Protein AF-A0A254Q6T8-F1 (afdb_monomer_lite)

Foldseek 3Di:
DDDDCPPFKDKAAPPHPLDQCVLVPDPDRDRIDIAGHDSVLSPWAEDEDDDDLPDDPVRLVVVVVVLVVCVVVGYHYDYPPSPPNDPPSDPPDPPPDDDDD

Organism: NCBI:txid1743164

pLDDT: mean 73.03, std 23.46, range [25.64, 93.0]

Sequence (101 aa):
MSSPKISNIALIQRNDPCYPARPLDLYDPPNSLYIYGDIQPLSLSMLAIVGSRAASPKGIKNTHCFSRALSEAGYLVISGLARYISPSLGAVTNHFNKTSN

InterPro domains:
  IPR003488 DNA recombination-mediator protein A [PTHR43022] (5-83)
  IPR057666 Smf/DprA, SLOG domain [PF02481] (11-83)

Radius of gyration: 16.31 Å; chains: 1; bounding box: 29×46×52 Å

Structure (mmCIF, N/CA/C/O backbone):
data_AF-A0A254Q6T8-F1
#
_entry.id   AF-A0A254Q6T8-F1
#
loop_
_atom_site.group_PDB
_atom_site.id
_atom_site.type_symbol
_atom_site.label_atom_id
_atom_site.label_alt_id
_atom_site.label_comp_id
_atom_site.label_asym_id
_atom_site.label_entity_id
_atom_site.label_seq_id
_atom_site.pdbx_PDB_ins_code
_atom_site.Cartn_x
_atom_site.Cartn_y
_atom_site.Cartn_z
_a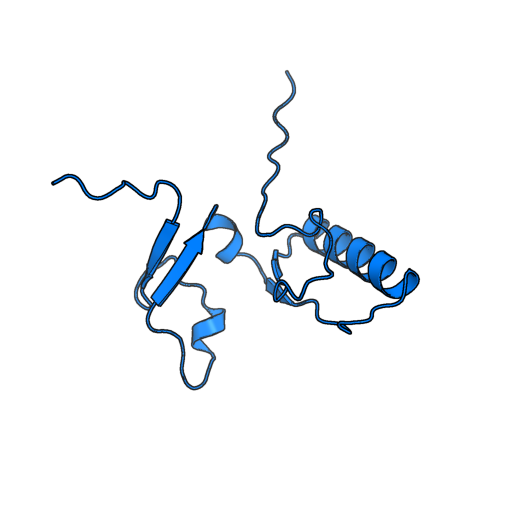tom_site.occupancy
_atom_site.B_iso_or_equiv
_atom_site.auth_seq_id
_atom_site.auth_comp_id
_atom_site.auth_asym_id
_atom_site.auth_atom_id
_atom_site.pdbx_PDB_model_num
ATOM 1 N N . MET A 1 1 ? 14.683 -7.650 36.401 1.00 33.34 1 MET A N 1
ATOM 2 C CA . MET A 1 1 ? 15.190 -7.800 35.019 1.00 33.34 1 MET A CA 1
ATOM 3 C C . MET A 1 1 ? 14.369 -6.897 34.114 1.00 33.34 1 MET A C 1
ATOM 5 O O . MET A 1 1 ? 13.180 -7.133 33.970 1.00 33.34 1 MET A O 1
ATOM 9 N N . SER A 1 2 ? 14.960 -5.807 33.620 1.00 31.22 2 SER A N 1
ATOM 10 C CA . SER A 1 2 ? 14.267 -4.810 32.795 1.00 31.22 2 SER A CA 1
ATOM 11 C C . SER A 1 2 ? 14.358 -5.214 31.327 1.00 31.22 2 SER A C 1
ATOM 13 O O . SER A 1 2 ? 15.445 -5.190 30.756 1.00 31.22 2 SER A O 1
ATOM 15 N N . SER A 1 3 ? 13.231 -5.588 30.725 1.00 30.36 3 SER A N 1
ATOM 16 C CA . SER A 1 3 ? 13.118 -5.802 29.280 1.00 30.36 3 SER A CA 1
ATOM 17 C C . SER A 1 3 ? 13.467 -4.506 28.528 1.00 30.36 3 SER A C 1
ATOM 19 O O . SER A 1 3 ? 13.103 -3.422 28.995 1.00 30.36 3 SER A O 1
ATOM 21 N N . PRO A 1 4 ? 14.175 -4.569 27.387 1.00 34.44 4 PRO A N 1
ATOM 22 C CA . PRO A 1 4 ? 14.528 -3.377 26.628 1.00 34.44 4 PRO A CA 1
ATOM 23 C C . PRO A 1 4 ? 13.256 -2.717 26.079 1.00 34.44 4 PRO A C 1
ATOM 25 O O . PRO A 1 4 ? 12.411 -3.361 25.460 1.00 34.44 4 PRO A O 1
ATOM 28 N N . LYS A 1 5 ? 13.112 -1.414 26.330 1.00 37.91 5 LYS A N 1
ATOM 29 C CA . LYS A 1 5 ? 12.013 -0.576 25.842 1.00 37.91 5 LYS A CA 1
ATOM 30 C C . LYS A 1 5 ? 12.258 -0.304 24.350 1.00 37.91 5 LYS A C 1
ATOM 32 O O . LYS A 1 5 ? 13.059 0.559 24.009 1.00 37.91 5 LYS A O 1
ATOM 37 N N . ILE A 1 6 ? 11.630 -1.079 23.462 1.00 43.44 6 ILE A N 1
ATOM 38 C CA . ILE A 1 6 ? 11.706 -0.884 22.004 1.00 43.44 6 ILE A CA 1
ATOM 39 C C . ILE A 1 6 ? 10.858 0.349 21.659 1.00 43.44 6 ILE A C 1
ATOM 41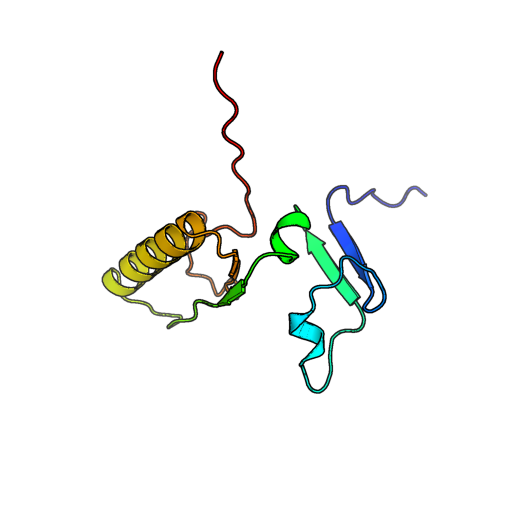 O O . IL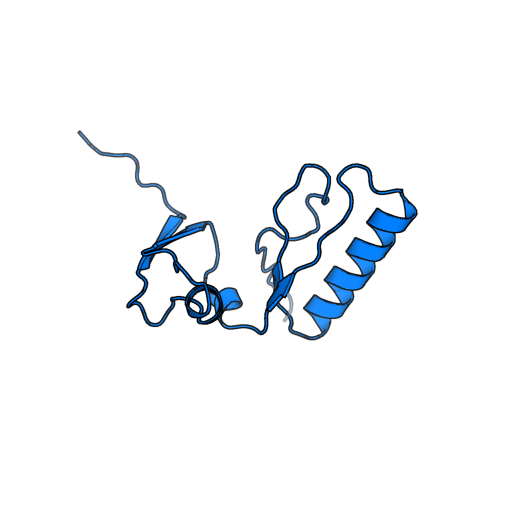E A 1 6 ? 9.636 0.275 21.600 1.00 43.44 6 ILE A O 1
ATOM 45 N N . SER A 1 7 ? 11.489 1.512 21.516 1.00 53.25 7 SER A N 1
ATOM 46 C CA . SER A 1 7 ? 10.821 2.816 21.621 1.00 53.25 7 SER A CA 1
ATOM 47 C C . SER A 1 7 ? 10.066 3.321 20.379 1.00 53.25 7 SER A C 1
ATOM 49 O O . SER A 1 7 ? 9.545 4.422 20.456 1.00 53.25 7 SER A O 1
ATOM 51 N N . ASN A 1 8 ? 9.950 2.557 19.280 1.00 73.19 8 ASN A N 1
ATOM 52 C CA . ASN A 1 8 ? 9.325 3.022 18.020 1.00 73.19 8 ASN A CA 1
ATOM 53 C C . ASN A 1 8 ? 8.459 1.971 17.277 1.00 73.19 8 ASN A C 1
ATOM 55 O O . ASN A 1 8 ? 8.192 2.139 16.087 1.00 73.19 8 ASN A O 1
ATOM 59 N N . ILE A 1 9 ? 8.040 0.877 17.930 1.00 81.62 9 ILE A N 1
ATOM 60 C CA . ILE A 1 9 ? 7.143 -0.125 17.319 1.00 81.62 9 ILE A CA 1
ATOM 61 C C . ILE A 1 9 ? 5.752 -0.023 17.950 1.00 81.62 9 ILE A C 1
ATOM 63 O O . ILE A 1 9 ? 5.605 -0.219 19.155 1.00 81.62 9 ILE A O 1
ATOM 67 N N . ALA A 1 10 ? 4.738 0.244 17.131 1.00 84.56 10 ALA A N 1
ATOM 68 C CA . ALA A 1 10 ? 3.331 0.193 17.500 1.00 84.56 10 ALA A CA 1
ATOM 69 C C . ALA A 1 10 ? 2.722 -1.160 17.104 1.00 84.56 10 ALA A C 1
ATOM 71 O O . ALA A 1 10 ? 3.034 -1.712 16.048 1.00 84.56 10 ALA A O 1
ATOM 72 N N . LEU A 1 11 ? 1.839 -1.685 17.950 1.00 89.75 11 LEU A N 1
ATOM 73 C CA . LEU A 1 11 ? 1.025 -2.862 17.663 1.00 89.75 11 LEU A CA 1
ATOM 74 C C . LEU A 1 11 ? -0.421 -2.407 17.484 1.00 89.75 11 LEU A C 1
ATOM 76 O O . LEU A 1 11 ? -1.006 -1.886 18.428 1.00 89.75 11 LEU A O 1
ATOM 80 N N . ILE A 1 12 ? -0.987 -2.633 16.302 1.00 89.25 12 ILE A N 1
ATOM 81 C CA . ILE A 1 12 ? -2.384 -2.316 15.998 1.00 89.25 12 ILE A CA 1
ATOM 82 C C . ILE A 1 12 ? -3.150 -3.625 15.831 1.00 89.25 12 ILE A C 1
ATOM 84 O O . ILE A 1 12 ? -2.767 -4.481 15.035 1.00 89.25 12 ILE A O 1
ATOM 88 N N . GLN A 1 13 ? -4.217 -3.798 16.603 1.00 92.12 13 GLN A N 1
ATOM 89 C CA . GLN A 1 13 ? -5.095 -4.969 16.528 1.00 92.12 13 GLN A CA 1
ATOM 90 C C . GLN A 1 13 ? -6.189 -4.749 15.479 1.00 92.12 13 GLN A C 1
ATOM 92 O O . GLN A 1 13 ? -6.547 -3.613 15.198 1.00 92.12 13 GLN A O 1
ATOM 97 N N . ARG A 1 14 ? -6.762 -5.820 14.917 1.00 89.12 14 ARG A N 1
ATOM 98 C CA . ARG A 1 14 ? -7.818 -5.727 13.885 1.00 89.12 14 ARG A CA 1
ATOM 99 C C . ARG A 1 14 ? -9.046 -4.914 14.315 1.00 89.12 14 ARG A C 1
ATOM 101 O O . ARG A 1 14 ? -9.726 -4.339 13.478 1.00 89.12 14 ARG A O 1
ATOM 108 N N . ASN A 1 15 ? -9.342 -4.886 15.610 1.00 89.81 15 ASN A N 1
ATOM 109 C CA . ASN A 1 15 ? -10.460 -4.142 16.193 1.00 89.81 15 ASN A CA 1
ATOM 110 C C . ASN A 1 15 ? -10.104 -2.700 16.601 1.00 89.81 15 ASN A C 1
ATOM 112 O O . ASN A 1 15 ? -10.956 -2.000 17.145 1.00 89.81 15 ASN A O 1
ATOM 116 N N . ASP A 1 16 ? -8.863 -2.268 16.381 1.00 89.19 16 ASP A N 1
ATOM 117 C CA . ASP A 1 16 ? -8.408 -0.921 16.702 1.00 89.19 16 ASP A CA 1
ATOM 118 C C . ASP A 1 16 ? -8.893 0.074 15.628 1.00 89.19 16 ASP A C 1
ATOM 120 O O . ASP A 1 16 ? -8.777 -0.223 14.436 1.00 89.19 16 ASP A O 1
ATOM 124 N N . PRO A 1 17 ? -9.391 1.269 15.999 1.00 86.44 17 PRO A N 1
ATOM 125 C CA . PRO A 1 17 ? -9.752 2.316 15.039 1.00 86.44 17 PRO A CA 1
ATOM 126 C C . PRO A 1 17 ? -8.620 2.727 14.084 1.00 86.44 17 PRO A C 1
ATOM 128 O O . PRO A 1 17 ? -8.888 3.223 12.993 1.00 86.44 17 PRO A O 1
ATOM 131 N N . CYS A 1 18 ? -7.361 2.535 14.482 1.00 85.31 18 CYS A N 1
ATOM 132 C CA . CYS A 1 18 ? -6.189 2.820 13.658 1.00 85.31 18 CYS A CA 1
ATOM 133 C C . CYS A 1 18 ? -5.837 1.676 12.690 1.00 85.31 18 CYS A C 1
ATOM 135 O O . CYS A 1 18 ? -4.864 1.792 11.940 1.00 85.31 18 CYS A O 1
ATOM 137 N N . TYR A 1 19 ? -6.572 0.558 12.706 1.00 87.44 19 TYR A N 1
ATOM 138 C CA . TYR A 1 19 ? -6.342 -0.545 11.781 1.00 87.44 19 TYR A CA 1
ATOM 139 C C . TYR A 1 19 ? -6.777 -0.142 10.364 1.00 87.44 19 TYR A C 1
ATOM 141 O O . TYR A 1 19 ? -7.927 0.252 10.159 1.00 87.44 19 TYR A O 1
ATOM 149 N N . PRO A 1 20 ? -5.888 -0.227 9.358 1.00 85.31 20 PRO A N 1
ATOM 150 C CA . PRO A 1 20 ? -6.224 0.178 8.001 1.00 85.31 20 PRO A CA 1
ATOM 151 C C . PRO A 1 20 ? -7.349 -0.698 7.444 1.00 85.31 20 PRO A C 1
ATOM 153 O O . PRO A 1 20 ? -7.347 -1.913 7.615 1.00 85.31 20 PRO A O 1
ATOM 156 N N . ALA A 1 21 ? -8.289 -0.096 6.717 1.00 86.88 21 ALA A N 1
ATOM 157 C CA . ALA A 1 21 ? -9.422 -0.836 6.162 1.00 86.88 21 ALA A CA 1
ATOM 158 C C . ALA A 1 21 ? -8.991 -1.880 5.115 1.00 86.88 21 ALA A C 1
ATOM 160 O O . ALA A 1 21 ? -9.563 -2.957 5.034 1.00 86.88 21 ALA A O 1
ATOM 161 N N . ARG A 1 22 ? -7.939 -1.596 4.337 1.00 85.19 22 ARG A N 1
ATOM 162 C CA . ARG A 1 22 ? -7.572 -2.398 3.160 1.00 85.19 22 ARG A CA 1
ATOM 163 C C . ARG A 1 22 ? -7.228 -3.868 3.460 1.00 85.19 22 ARG A C 1
ATOM 165 O O . ARG A 1 22 ? -7.671 -4.728 2.706 1.00 85.19 22 ARG A O 1
ATOM 172 N N . PRO A 1 23 ? -6.460 -4.213 4.513 1.00 86.81 23 PRO A N 1
ATOM 173 C CA . PRO A 1 23 ? -6.269 -5.612 4.880 1.00 86.81 23 PRO A CA 1
ATOM 174 C C . PRO A 1 23 ? -7.553 -6.357 5.252 1.00 86.81 23 PRO A C 1
ATOM 176 O O . PRO A 1 23 ? -7.544 -7.577 5.142 1.00 86.81 23 PRO A O 1
ATOM 179 N N . LEU A 1 24 ? -8.632 -5.673 5.658 1.00 88.31 24 LEU A N 1
ATOM 180 C CA . LEU A 1 24 ? -9.915 -6.315 5.982 1.00 88.31 24 LEU A CA 1
ATOM 181 C C . LEU A 1 24 ? -10.601 -6.923 4.749 1.00 88.31 24 LEU A C 1
ATOM 183 O O . LEU A 1 24 ? -11.401 -7.837 4.912 1.00 88.31 24 LEU A O 1
ATOM 187 N N . ASP A 1 25 ? -10.254 -6.467 3.540 1.00 89.94 25 ASP A N 1
ATOM 188 C CA . ASP A 1 25 ? -10.774 -7.006 2.275 1.00 89.94 25 ASP A CA 1
ATOM 189 C C . ASP A 1 2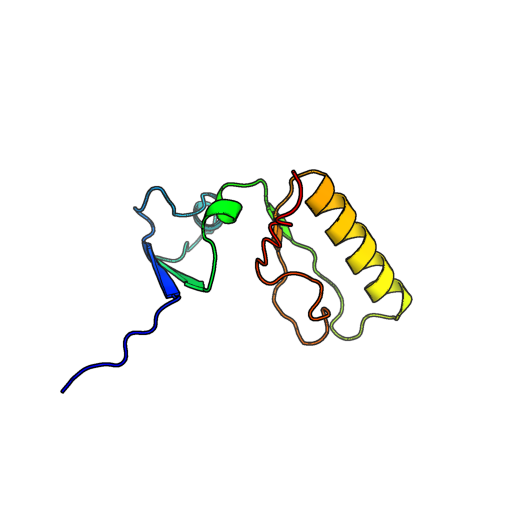5 ? -10.108 -8.338 1.869 1.00 89.94 25 ASP A C 1
ATOM 191 O O . ASP A 1 25 ? -10.494 -8.965 0.880 1.00 89.94 25 ASP A O 1
ATOM 195 N N . LEU A 1 26 ? -9.064 -8.769 2.586 1.00 88.94 26 LEU A N 1
ATOM 196 C CA . LEU A 1 26 ? -8.392 -10.040 2.330 1.00 88.94 26 LEU A CA 1
ATOM 197 C C . LEU A 1 26 ? -9.252 -11.215 2.808 1.00 88.94 26 LEU A C 1
ATOM 199 O O . LEU A 1 26 ? -9.976 -11.109 3.791 1.00 88.94 26 LEU A O 1
ATOM 203 N N . TYR A 1 27 ? -9.106 -12.371 2.154 1.00 93.00 27 TYR A N 1
ATOM 204 C CA . TYR A 1 27 ? -9.771 -13.610 2.578 1.00 93.00 27 TYR A CA 1
ATOM 205 C C . TYR A 1 27 ? -9.408 -14.009 4.020 1.00 93.00 27 TYR A C 1
ATOM 207 O O . TYR A 1 27 ? -10.269 -14.446 4.777 1.00 93.00 27 TYR A O 1
ATOM 215 N N . ASP A 1 28 ? -8.139 -13.834 4.394 1.00 90.38 28 ASP A N 1
ATOM 216 C CA . ASP A 1 28 ? -7.632 -14.066 5.748 1.00 90.38 28 ASP A CA 1
ATOM 217 C C . ASP A 1 28 ? -6.893 -12.803 6.228 1.00 90.38 28 ASP A C 1
ATOM 219 O O . ASP A 1 28 ? -5.681 -12.666 6.020 1.00 90.38 28 ASP A O 1
ATOM 223 N N . PRO A 1 29 ? -7.621 -11.805 6.767 1.00 90.19 29 PRO A N 1
ATOM 224 C CA . PRO A 1 29 ? -7.012 -10.560 7.212 1.00 90.19 29 PRO A CA 1
ATOM 225 C C . PRO A 1 29 ? -6.061 -10.833 8.388 1.00 90.19 29 PRO A C 1
ATOM 227 O O . PRO A 1 29 ? -6.341 -11.687 9.221 1.00 90.19 29 PRO A O 1
ATOM 230 N N . PRO A 1 30 ? -4.953 -10.104 8.568 1.00 90.38 30 PRO A N 1
ATOM 231 C CA . PRO A 1 30 ? -4.108 -10.298 9.744 1.00 90.38 30 PRO A CA 1
ATOM 232 C C . PRO A 1 30 ? -4.835 -9.872 11.035 1.00 90.38 30 PRO A C 1
ATOM 234 O O . PRO A 1 30 ? -5.577 -8.888 11.052 1.00 90.38 30 PRO A O 1
ATOM 237 N N . ASN A 1 31 ? -4.637 -10.606 12.136 1.00 92.06 31 ASN A N 1
ATOM 238 C CA . ASN A 1 31 ? -5.216 -10.249 13.446 1.00 92.06 31 ASN A CA 1
ATOM 239 C C . ASN A 1 31 ? -4.581 -8.984 14.041 1.00 92.06 31 ASN A C 1
ATOM 241 O O . ASN A 1 31 ? -5.233 -8.247 14.778 1.00 92.06 31 ASN A O 1
ATOM 245 N N . SER A 1 32 ? -3.315 -8.731 13.716 1.00 91.50 32 SER A N 1
ATOM 246 C CA . SER A 1 32 ? -2.570 -7.573 14.187 1.00 91.50 32 SER A CA 1
ATOM 247 C C . SER A 1 32 ? -1.485 -7.162 13.195 1.00 91.50 32 SER A C 1
ATOM 249 O O . SER A 1 32 ? -1.024 -7.964 12.380 1.00 91.50 32 SER A O 1
ATOM 251 N N . LEU A 1 33 ? -1.087 -5.894 13.263 1.00 89.88 33 LEU A N 1
ATOM 252 C CA . LEU A 1 33 ? -0.008 -5.304 12.483 1.00 89.88 33 LEU A CA 1
ATOM 253 C C . LEU A 1 33 ? 1.029 -4.703 13.429 1.00 89.88 33 LEU A C 1
ATOM 255 O O . LEU A 1 33 ? 0.686 -3.954 14.345 1.00 89.88 33 LEU A O 1
ATOM 259 N N . TYR A 1 34 ? 2.300 -5.005 13.178 1.00 89.75 34 TYR A N 1
ATOM 260 C CA . TYR A 1 34 ? 3.423 -4.320 13.808 1.00 89.75 34 TYR A CA 1
ATOM 261 C C . TYR A 1 34 ? 3.893 -3.211 12.876 1.00 89.75 34 TYR A C 1
ATOM 263 O O . TYR A 1 34 ? 4.234 -3.471 11.722 1.00 89.75 34 TYR A O 1
ATOM 271 N N . ILE A 1 35 ? 3.910 -1.980 13.372 1.00 85.12 35 ILE A N 1
ATOM 272 C CA . ILE A 1 35 ? 4.286 -0.800 12.599 1.00 85.12 35 ILE A CA 1
ATOM 273 C C . ILE A 1 35 ? 5.494 -0.163 13.251 1.00 85.12 35 ILE A C 1
ATOM 275 O O . ILE A 1 35 ? 5.510 0.084 14.452 1.00 85.12 35 ILE A O 1
ATOM 279 N N . TYR A 1 36 ? 6.503 0.115 12.441 1.00 85.00 36 TYR A N 1
ATOM 280 C CA . TYR A 1 36 ? 7.649 0.907 12.843 1.00 85.00 36 TYR A CA 1
ATOM 281 C C . TYR A 1 36 ? 7.550 2.283 12.185 1.00 85.00 36 TYR A C 1
ATOM 283 O O . TYR A 1 36 ? 7.500 2.366 10.957 1.00 85.00 36 TYR A O 1
ATOM 291 N N . GLY A 1 37 ? 7.526 3.346 12.991 1.00 82.12 37 GLY A N 1
ATOM 292 C CA . GLY A 1 37 ? 7.368 4.725 12.516 1.00 82.12 37 GLY A CA 1
ATOM 293 C C . GLY A 1 37 ? 5.961 5.297 12.717 1.00 82.12 37 GLY A C 1
ATOM 294 O O . GLY A 1 37 ? 5.262 4.933 13.660 1.00 82.12 37 GLY A O 1
ATOM 295 N N . ASP A 1 38 ? 5.580 6.242 11.855 1.00 80.88 38 ASP A N 1
ATOM 296 C CA . ASP A 1 38 ? 4.328 6.998 11.961 1.00 80.88 38 ASP A CA 1
ATOM 297 C C . ASP A 1 38 ? 3.131 6.207 11.407 1.00 80.88 38 ASP A C 1
ATOM 299 O O . ASP A 1 38 ? 3.166 5.695 10.287 1.00 80.88 38 ASP A O 1
ATOM 303 N N . ILE A 1 39 ? 2.056 6.133 12.193 1.00 82.81 39 ILE A N 1
ATOM 304 C CA . ILE A 1 39 ? 0.816 5.435 11.838 1.00 82.81 39 ILE A CA 1
ATOM 305 C C . ILE A 1 39 ? -0.150 6.318 11.037 1.00 82.81 39 ILE A C 1
ATOM 307 O O . ILE A 1 39 ? -1.023 5.789 10.353 1.00 82.81 39 ILE A O 1
ATOM 311 N N . GLN A 1 40 ? -0.011 7.650 11.095 1.00 83.88 40 GLN A N 1
ATOM 312 C CA . GLN A 1 40 ? -0.969 8.587 10.494 1.00 83.88 40 GLN A CA 1
ATOM 313 C C . GLN A 1 40 ? -1.196 8.363 8.985 1.00 83.88 40 GLN A C 1
ATOM 315 O O . GLN A 1 40 ? -2.356 8.380 8.555 1.00 83.88 40 GLN A O 1
ATOM 320 N N . PRO A 1 41 ? -0.160 8.075 8.167 1.00 83.50 41 PRO A N 1
ATOM 321 C CA . PRO A 1 41 ? -0.344 7.875 6.730 1.00 83.50 41 PRO A CA 1
ATOM 322 C C . PRO A 1 41 ? -1.210 6.664 6.362 1.00 83.50 41 PRO A C 1
ATOM 324 O O . PRO A 1 41 ? -1.714 6.612 5.245 1.00 83.50 41 PRO A O 1
ATOM 327 N N . LEU A 1 42 ? -1.422 5.704 7.273 1.00 82.19 42 LEU A N 1
ATOM 328 C CA . LEU A 1 42 ? -2.241 4.509 7.013 1.00 82.19 42 LEU A CA 1
ATOM 329 C C . LEU A 1 42 ? -3.728 4.820 6.783 1.00 82.19 42 LEU A C 1
ATOM 331 O O . LEU A 1 42 ? -4.460 3.960 6.298 1.00 82.19 42 LEU A O 1
ATOM 335 N N . SER A 1 43 ? -4.162 6.041 7.105 1.00 82.50 43 SER A N 1
ATOM 336 C CA . SER A 1 43 ? -5.505 6.552 6.805 1.00 82.50 43 SER A CA 1
ATOM 337 C C . SER A 1 43 ? -5.656 7.099 5.376 1.00 82.50 43 SER A C 1
ATOM 339 O O . SER A 1 43 ? -6.777 7.320 4.920 1.00 82.50 43 SER A O 1
ATOM 341 N N . LEU A 1 44 ? -4.550 7.323 4.657 1.00 84.81 44 LEU A N 1
ATOM 342 C CA . LEU A 1 44 ? -4.563 7.875 3.303 1.00 84.81 44 LEU A CA 1
ATOM 343 C C . LEU A 1 44 ? -4.967 6.826 2.262 1.00 84.81 44 LEU A C 1
ATOM 345 O O . LEU A 1 44 ? -4.854 5.617 2.468 1.00 84.81 44 LEU A O 1
ATOM 349 N N . SER A 1 45 ? -5.361 7.304 1.080 1.00 88.25 45 SER A N 1
ATOM 350 C CA . SER A 1 45 ? -5.524 6.436 -0.087 1.00 88.25 45 SER A CA 1
ATOM 351 C C . SER A 1 45 ? -4.182 5.812 -0.470 1.00 88.25 45 SER A C 1
ATOM 353 O O . SER A 1 45 ? -3.195 6.511 -0.699 1.00 88.25 45 SER A O 1
ATOM 355 N N . MET A 1 46 ? -4.150 4.483 -0.540 1.00 87.56 46 MET A N 1
ATOM 356 C CA . MET A 1 46 ? -2.925 3.705 -0.714 1.00 87.56 46 MET A CA 1
ATOM 357 C C . MET A 1 46 ? -2.773 3.179 -2.142 1.00 87.56 46 MET A C 1
ATOM 359 O O . MET A 1 46 ? -3.691 2.561 -2.682 1.00 87.56 46 MET A O 1
ATOM 363 N N . LEU A 1 47 ? -1.579 3.323 -2.717 1.00 89.62 47 LEU A N 1
ATOM 364 C CA . LEU A 1 47 ? -1.213 2.742 -4.009 1.00 89.62 47 LEU A CA 1
ATOM 365 C C . LEU A 1 47 ? 0.072 1.930 -3.888 1.00 89.62 47 LEU A C 1
ATOM 367 O O . LEU A 1 47 ? 1.094 2.417 -3.413 1.00 89.62 47 LEU A O 1
ATOM 371 N N . ALA A 1 48 ? 0.027 0.681 -4.344 1.00 89.56 48 ALA A N 1
ATOM 372 C CA . ALA A 1 48 ? 1.209 -0.166 -4.389 1.00 89.56 48 ALA A CA 1
ATOM 373 C C . ALA A 1 48 ? 1.944 0.023 -5.720 1.00 89.56 48 ALA A C 1
ATOM 375 O O . ALA A 1 48 ? 1.327 -0.071 -6.781 1.00 89.56 48 ALA A 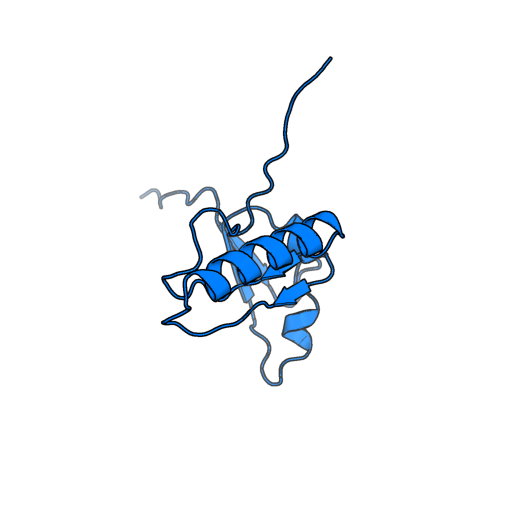O 1
ATOM 376 N N . ILE A 1 49 ? 3.261 0.226 -5.668 1.00 88.25 49 ILE A N 1
ATOM 377 C CA . ILE A 1 49 ? 4.122 0.157 -6.854 1.00 88.25 49 ILE A CA 1
ATOM 378 C C . ILE A 1 49 ? 4.962 -1.113 -6.761 1.00 88.25 49 ILE A C 1
ATOM 380 O O . ILE A 1 49 ? 5.738 -1.301 -5.825 1.00 88.25 49 ILE A O 1
ATOM 384 N N . VAL A 1 50 ? 4.811 -1.981 -7.759 1.00 86.69 50 VAL A N 1
ATOM 385 C CA . VAL A 1 50 ? 5.540 -3.247 -7.884 1.00 86.69 50 VAL A CA 1
ATOM 386 C C . VAL A 1 50 ? 6.304 -3.285 -9.203 1.00 86.69 50 VAL A C 1
ATOM 388 O O . VAL A 1 50 ? 5.909 -2.659 -10.185 1.00 86.69 50 VAL A O 1
ATOM 391 N N . GLY A 1 51 ? 7.416 -4.014 -9.238 1.00 84.75 51 GLY A N 1
ATOM 392 C CA . GLY A 1 51 ? 8.259 -4.108 -10.426 1.00 84.75 51 GLY A CA 1
ATOM 393 C C . GLY A 1 51 ? 9.263 -5.252 -10.350 1.00 84.75 51 GLY A C 1
ATOM 394 O O . GLY A 1 51 ? 9.322 -5.993 -9.368 1.00 84.75 51 GLY A O 1
ATOM 395 N N . SER A 1 52 ? 10.059 -5.399 -11.410 1.00 86.38 52 SER A N 1
ATOM 396 C CA . SER A 1 52 ? 11.112 -6.418 -11.485 1.00 86.38 52 SER A CA 1
ATOM 397 C C . SER A 1 52 ? 12.168 -6.226 -10.393 1.00 86.38 52 SER A C 1
ATOM 399 O O . SER A 1 52 ? 12.601 -5.105 -10.125 1.00 86.38 52 SER A O 1
ATOM 401 N N . ARG A 1 53 ? 12.664 -7.339 -9.833 1.00 81.38 53 ARG A N 1
ATOM 402 C CA . ARG A 1 53 ? 13.847 -7.343 -8.949 1.00 81.38 53 ARG A CA 1
ATOM 403 C C . ARG A 1 53 ? 15.134 -6.985 -9.704 1.00 81.38 53 ARG A C 1
ATOM 405 O O . ARG A 1 53 ? 16.117 -6.636 -9.073 1.00 81.38 53 ARG A O 1
ATOM 412 N N . ALA A 1 54 ? 15.133 -7.074 -11.032 1.00 82.69 54 ALA A N 1
ATOM 413 C CA . ALA A 1 54 ? 16.215 -6.636 -11.911 1.00 82.69 54 ALA A CA 1
ATOM 414 C C . ALA A 1 54 ? 15.697 -5.508 -12.816 1.00 82.69 54 ALA A C 1
ATOM 416 O O . ALA A 1 54 ? 15.568 -5.662 -14.031 1.00 82.69 54 ALA A O 1
ATOM 417 N N . ALA A 1 55 ? 15.287 -4.396 -12.205 1.00 84.69 55 ALA A N 1
ATOM 418 C CA . ALA A 1 55 ? 14.798 -3.239 -12.943 1.00 84.69 55 ALA A CA 1
ATOM 419 C C . ALA A 1 55 ? 15.939 -2.563 -13.721 1.00 84.69 55 ALA A C 1
ATOM 421 O O . ALA A 1 55 ? 17.050 -2.407 -13.218 1.00 84.69 55 ALA A O 1
ATOM 422 N N . SER A 1 56 ? 15.648 -2.116 -14.944 1.00 90.19 56 SER A N 1
ATOM 423 C CA . SER A 1 56 ? 16.585 -1.297 -15.716 1.00 90.19 56 SER A CA 1
ATOM 424 C C . SER A 1 56 ? 16.757 0.091 -15.075 1.00 90.19 56 SER A C 1
ATOM 426 O O . SER A 1 56 ? 15.865 0.545 -14.349 1.00 90.19 56 SER A O 1
ATOM 428 N N . PRO A 1 57 ? 17.835 0.838 -15.389 1.00 90.31 57 PRO A N 1
ATOM 429 C CA . PRO A 1 57 ? 18.010 2.210 -14.901 1.00 90.31 57 PRO A CA 1
ATOM 430 C C . PRO A 1 57 ? 16.814 3.125 -15.215 1.00 90.31 57 PRO A C 1
ATOM 432 O O . PRO A 1 57 ? 16.406 3.944 -14.392 1.00 90.31 57 PRO A O 1
ATOM 435 N N . LYS A 1 58 ? 16.194 2.946 -16.392 1.00 91.69 58 LYS A N 1
ATOM 436 C CA . LYS A 1 58 ? 14.968 3.660 -16.773 1.00 91.69 58 LYS A CA 1
ATOM 437 C C . LYS A 1 58 ? 13.783 3.255 -15.895 1.00 91.69 58 LYS A C 1
ATOM 439 O O . LYS A 1 58 ? 13.029 4.128 -15.478 1.00 91.69 58 LYS A O 1
ATOM 444 N N . GLY A 1 59 ? 13.639 1.963 -15.595 1.00 89.31 59 GLY A N 1
ATOM 445 C CA . GLY A 1 59 ? 12.608 1.454 -14.689 1.00 89.31 59 GLY A CA 1
ATOM 446 C C . GLY A 1 59 ? 12.712 2.075 -13.297 1.00 89.31 59 GLY A C 1
ATOM 447 O O . GLY A 1 59 ? 11.722 2.588 -12.789 1.00 89.31 59 GLY A O 1
ATOM 448 N N . ILE A 1 60 ? 13.922 2.136 -12.733 1.00 88.69 60 ILE A N 1
ATOM 449 C CA . ILE A 1 60 ? 14.177 2.775 -11.431 1.00 88.69 60 ILE A CA 1
ATOM 450 C C . ILE A 1 60 ? 13.805 4.264 -11.469 1.00 88.69 60 ILE A C 1
ATOM 452 O O . ILE A 1 60 ? 13.097 4.747 -10.583 1.00 88.69 60 ILE A O 1
ATOM 456 N N . LYS A 1 61 ? 14.229 4.990 -12.515 1.00 89.31 61 LYS A N 1
ATOM 457 C CA . LYS A 1 61 ? 13.895 6.413 -12.684 1.00 89.31 61 LYS A CA 1
ATOM 458 C C . LYS A 1 61 ? 12.385 6.634 -12.770 1.00 89.31 61 LYS A C 1
ATOM 460 O O . LYS A 1 61 ? 11.865 7.529 -12.112 1.00 89.31 61 LYS A O 1
ATOM 465 N N . ASN A 1 62 ? 11.688 5.811 -13.551 1.00 90.00 62 ASN A N 1
ATOM 466 C CA . ASN A 1 62 ? 10.239 5.894 -13.690 1.00 90.00 62 ASN A CA 1
ATOM 467 C C . ASN A 1 62 ? 9.543 5.642 -12.347 1.00 90.00 62 ASN A C 1
ATOM 469 O O . ASN A 1 62 ? 8.708 6.450 -11.958 1.00 90.00 62 ASN A O 1
ATOM 473 N N . THR A 1 63 ? 9.927 4.591 -11.611 1.00 90.44 63 THR A N 1
ATOM 474 C CA . THR A 1 63 ? 9.398 4.311 -10.267 1.00 90.44 63 THR A CA 1
ATOM 475 C C . THR A 1 63 ? 9.548 5.523 -9.357 1.00 90.44 63 THR A C 1
ATOM 477 O O . THR A 1 63 ? 8.569 5.952 -8.762 1.00 90.44 63 THR A O 1
ATOM 480 N N . HIS A 1 64 ? 10.731 6.140 -9.315 1.00 88.81 64 HIS A N 1
ATOM 481 C CA . HIS A 1 64 ? 10.959 7.329 -8.495 1.00 88.81 64 HIS A CA 1
ATOM 482 C C . HIS A 1 64 ? 10.072 8.516 -8.907 1.00 88.81 64 HIS A C 1
ATOM 484 O O . HIS A 1 64 ? 9.497 9.186 -8.051 1.00 88.81 64 HIS A O 1
ATOM 490 N N . CYS A 1 65 ? 9.940 8.781 -10.211 1.00 90.50 65 CYS A N 1
ATOM 491 C CA . CYS A 1 65 ? 9.069 9.842 -10.719 1.00 90.50 65 CYS A CA 1
ATOM 492 C C . CYS A 1 65 ? 7.599 9.603 -10.350 1.00 90.50 65 CYS A C 1
ATOM 494 O O . CYS A 1 65 ? 6.942 10.525 -9.872 1.00 90.50 65 CYS A O 1
ATOM 496 N N . PHE A 1 66 ? 7.097 8.377 -10.521 1.00 89.12 66 PHE A N 1
ATOM 497 C CA . PHE A 1 66 ? 5.716 8.038 -10.181 1.00 89.12 66 PHE A CA 1
ATOM 498 C C . PHE A 1 66 ? 5.462 8.092 -8.679 1.00 89.12 66 PHE A C 1
ATOM 500 O O . PHE A 1 66 ? 4.471 8.683 -8.265 1.00 89.12 66 PHE A O 1
ATOM 507 N N . SER A 1 67 ? 6.356 7.536 -7.856 1.00 89.62 67 SER A N 1
ATOM 508 C CA . SER A 1 67 ? 6.214 7.596 -6.399 1.00 89.62 67 SER A CA 1
ATOM 509 C C . SER A 1 67 ? 6.133 9.036 -5.914 1.00 89.62 67 SER A C 1
ATOM 511 O O . SER A 1 67 ? 5.238 9.367 -5.147 1.00 89.62 67 SER A O 1
ATOM 513 N N . ARG A 1 68 ? 7.015 9.905 -6.419 1.00 88.31 68 ARG A N 1
ATOM 514 C CA . ARG A 1 68 ? 7.007 11.322 -6.062 1.00 88.31 68 ARG A CA 1
ATOM 515 C C . ARG A 1 68 ? 5.702 12.005 -6.465 1.00 88.31 68 ARG A C 1
ATOM 517 O O . ARG A 1 68 ? 5.076 12.629 -5.620 1.00 88.31 68 ARG A O 1
ATOM 524 N N . ALA A 1 69 ? 5.283 11.853 -7.721 1.00 90.88 69 ALA A N 1
ATOM 525 C CA . ALA A 1 69 ? 4.063 12.485 -8.217 1.00 90.88 69 ALA A CA 1
ATOM 526 C C . ALA A 1 69 ? 2.811 12.013 -7.457 1.00 90.88 69 ALA A C 1
ATOM 528 O O . ALA A 1 69 ? 1.930 12.811 -7.157 1.00 90.88 69 ALA A O 1
ATOM 529 N N . LEU A 1 70 ? 2.738 10.724 -7.108 1.00 88.50 70 LEU A N 1
ATOM 530 C CA . LEU A 1 70 ? 1.624 10.166 -6.339 1.00 88.50 70 LEU A CA 1
ATOM 531 C C . LEU A 1 70 ? 1.616 10.664 -4.892 1.00 88.50 70 LEU A C 1
ATOM 533 O O . LEU A 1 70 ? 0.554 11.001 -4.374 1.00 88.50 70 LEU A O 1
ATOM 537 N N . SER A 1 71 ? 2.782 10.765 -4.254 1.00 87.94 71 SER A N 1
ATOM 538 C CA . SER A 1 71 ? 2.895 11.338 -2.911 1.00 87.94 71 SER A CA 1
ATOM 539 C C . SER A 1 71 ? 2.544 12.827 -2.884 1.00 87.94 71 SER A C 1
ATOM 541 O O . SER A 1 71 ? 1.810 13.254 -1.999 1.00 87.94 71 SER A O 1
ATOM 543 N N . GLU A 1 72 ? 2.990 13.606 -3.875 1.00 88.31 72 GLU A N 1
ATOM 544 C CA . GLU A 1 72 ? 2.600 15.017 -4.043 1.00 88.31 72 GLU A CA 1
ATOM 545 C C . GLU A 1 72 ? 1.087 15.168 -4.300 1.00 88.31 72 GLU A C 1
ATOM 547 O O . GLU A 1 72 ? 0.488 16.157 -3.888 1.00 88.31 72 GLU A O 1
ATOM 552 N N . ALA A 1 73 ? 0.449 14.161 -4.905 1.00 90.19 73 ALA A N 1
ATOM 553 C CA . ALA A 1 73 ? -1.001 14.087 -5.083 1.00 90.19 73 ALA A CA 1
ATOM 554 C C . ALA A 1 73 ? -1.769 13.553 -3.851 1.00 90.19 73 ALA A C 1
ATOM 556 O O . ALA A 1 73 ? -2.983 13.373 -3.928 1.00 90.19 73 ALA A O 1
ATOM 557 N N . GLY A 1 74 ? -1.092 13.294 -2.724 1.00 87.12 74 GLY A N 1
ATOM 558 C CA . GLY A 1 74 ? -1.719 12.877 -1.463 1.00 87.12 74 GLY A CA 1
ATOM 559 C C . GLY A 1 74 ? -1.920 11.367 -1.288 1.00 87.12 74 GLY A C 1
ATOM 560 O O . GLY A 1 74 ? -2.618 10.951 -0.364 1.00 87.12 74 GLY A O 1
ATOM 561 N N . TYR A 1 75 ? -1.315 10.534 -2.140 1.00 87.75 75 TYR A N 1
ATOM 562 C CA . TYR A 1 75 ? -1.374 9.078 -1.997 1.00 87.75 75 TYR A CA 1
ATOM 563 C C . TYR A 1 75 ? -0.234 8.538 -1.128 1.00 87.75 75 TYR A C 1
ATOM 565 O O . TYR A 1 75 ? 0.936 8.898 -1.297 1.00 87.75 75 TYR A O 1
ATOM 573 N N . LEU A 1 76 ? -0.558 7.574 -0.265 1.00 88.19 76 LEU A N 1
ATOM 574 C CA . LEU A 1 76 ? 0.442 6.743 0.395 1.00 88.19 76 LEU A CA 1
ATOM 575 C C . LEU A 1 76 ? 0.948 5.683 -0.591 1.00 88.19 76 LEU A C 1
ATOM 577 O O . LEU A 1 76 ? 0.227 4.755 -0.965 1.00 88.19 76 LEU A O 1
ATOM 581 N N . VAL A 1 77 ? 2.206 5.808 -1.006 1.00 89.75 77 VAL A N 1
ATOM 582 C CA . VAL A 1 77 ? 2.859 4.837 -1.891 1.00 89.75 77 VAL A CA 1
ATOM 583 C C . VAL A 1 77 ? 3.442 3.692 -1.061 1.00 89.75 77 VAL A C 1
ATOM 585 O O . VAL A 1 77 ? 4.263 3.916 -0.176 1.00 89.75 77 VAL A O 1
ATOM 588 N N . ILE A 1 78 ? 3.042 2.456 -1.364 1.00 87.81 78 ILE A N 1
ATOM 589 C CA . ILE A 1 78 ? 3.477 1.238 -0.667 1.00 87.81 78 ILE A CA 1
ATOM 590 C C . ILE A 1 78 ? 4.392 0.414 -1.576 1.00 87.81 78 ILE A C 1
ATOM 592 O O . ILE A 1 78 ? 4.113 0.226 -2.762 1.00 87.81 78 ILE A O 1
ATOM 596 N N . SER A 1 79 ? 5.471 -0.127 -1.007 1.00 81.00 79 SER A N 1
ATOM 597 C CA . SER A 1 79 ? 6.383 -1.049 -1.686 1.00 81.00 79 SER A CA 1
ATOM 598 C C . SER A 1 79 ? 6.819 -2.182 -0.757 1.00 81.00 79 SER A C 1
ATOM 600 O O . SER A 1 79 ? 6.989 -1.987 0.443 1.00 81.00 79 SER A O 1
ATOM 602 N N . GLY A 1 80 ? 7.031 -3.376 -1.316 1.00 73.06 80 GLY A N 1
ATOM 603 C CA . GLY A 1 80 ? 7.393 -4.591 -0.576 1.00 73.06 80 GLY A CA 1
ATOM 604 C C . GLY A 1 80 ? 8.873 -4.714 -0.190 1.00 73.06 80 GLY A C 1
ATOM 605 O O . GLY A 1 80 ? 9.343 -5.834 -0.021 1.00 73.06 80 GLY A O 1
ATOM 606 N N . LEU A 1 81 ? 9.627 -3.606 -0.123 1.00 60.59 81 LEU A N 1
ATOM 607 C CA . LEU A 1 81 ? 11.052 -3.567 0.268 1.00 60.59 81 LEU A CA 1
ATOM 608 C C . LEU A 1 81 ? 11.955 -4.581 -0.472 1.00 60.59 81 LEU A C 1
ATOM 610 O O . LEU A 1 81 ? 12.949 -5.066 0.068 1.00 60.59 81 LEU A O 1
ATOM 614 N N . ALA A 1 82 ? 11.645 -4.912 -1.728 1.00 48.81 82 ALA A N 1
ATOM 615 C CA . ALA A 1 82 ? 12.389 -5.909 -2.495 1.00 48.81 82 ALA A CA 1
ATOM 616 C C . ALA A 1 82 ? 13.761 -5.375 -2.956 1.00 48.81 82 ALA A C 1
ATOM 618 O O . ALA A 1 82 ? 13.906 -5.020 -4.116 1.00 48.81 82 ALA A O 1
ATOM 619 N N . ARG A 1 83 ? 14.747 -5.312 -2.048 1.00 38.91 83 ARG A N 1
ATOM 620 C CA . ARG A 1 83 ? 16.214 -5.090 -2.179 1.00 38.91 83 ARG A CA 1
ATOM 621 C C . ARG A 1 83 ? 16.772 -3.992 -3.124 1.00 38.91 83 ARG A C 1
ATOM 623 O O . ARG A 1 83 ? 17.956 -3.700 -3.017 1.00 38.91 83 ARG A O 1
ATOM 630 N N . TYR A 1 84 ? 15.990 -3.382 -4.017 1.00 35.84 84 TYR A N 1
ATOM 631 C CA . TYR A 1 84 ? 16.440 -2.462 -5.080 1.00 35.84 84 TYR A CA 1
ATOM 632 C C . TYR A 1 84 ? 15.566 -1.219 -5.250 1.00 35.84 84 TYR A C 1
ATOM 634 O O . TYR A 1 84 ? 15.650 -0.516 -6.255 1.00 35.84 84 TYR A O 1
ATOM 642 N N . ILE A 1 85 ? 14.740 -0.911 -4.261 1.00 40.03 85 ILE A N 1
ATOM 643 C CA . ILE A 1 85 ? 14.035 0.359 -4.225 1.00 40.03 85 ILE A CA 1
ATOM 644 C C . ILE A 1 85 ? 14.795 1.236 -3.231 1.00 40.03 85 ILE A C 1
ATOM 646 O O . ILE A 1 85 ? 14.836 0.947 -2.042 1.00 40.03 85 ILE A O 1
ATOM 650 N N . SER A 1 86 ? 15.513 2.205 -3.803 1.00 33.25 86 SER A N 1
ATOM 651 C CA . SER A 1 86 ? 16.384 3.212 -3.184 1.00 33.25 86 SER A CA 1
ATOM 652 C C . SER A 1 86 ? 15.960 3.644 -1.766 1.00 33.25 86 SER A C 1
ATOM 654 O O . SER A 1 86 ? 14.760 3.797 -1.540 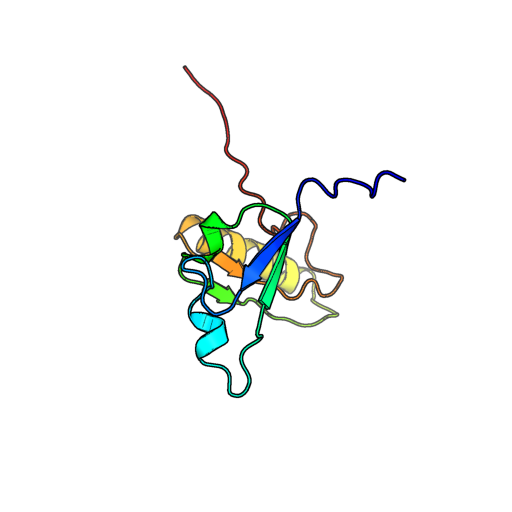1.00 33.25 86 SER A O 1
ATOM 656 N N . PRO A 1 87 ? 16.904 3.985 -0.861 1.00 33.12 87 PRO A N 1
ATOM 657 C CA . PRO A 1 87 ? 16.619 4.585 0.453 1.00 33.12 87 PRO A CA 1
ATOM 658 C C . PRO A 1 87 ? 15.757 5.860 0.408 1.00 33.12 87 PRO A C 1
ATOM 660 O O . PRO A 1 87 ? 15.279 6.313 1.440 1.00 33.12 87 PRO A O 1
ATOM 663 N N . SER A 1 88 ? 15.573 6.453 -0.778 1.00 34.78 88 SER A N 1
ATOM 664 C CA . SER A 1 88 ? 14.718 7.619 -1.015 1.00 34.78 88 SER A CA 1
ATOM 665 C C . SER A 1 88 ? 13.250 7.290 -1.321 1.00 34.78 88 SER A C 1
ATOM 667 O O . SER A 1 88 ? 12.427 8.203 -1.337 1.00 34.78 88 SER A O 1
ATOM 669 N N . LEU A 1 89 ? 12.893 6.022 -1.572 1.00 37.84 89 LEU A N 1
ATOM 670 C CA . LEU A 1 89 ? 11.494 5.594 -1.634 1.00 37.84 89 LEU A CA 1
ATOM 671 C C . LEU A 1 89 ? 11.075 5.229 -0.209 1.00 37.84 89 LEU A C 1
ATOM 673 O O . LEU A 1 89 ? 11.396 4.149 0.282 1.00 37.84 89 LEU A O 1
ATOM 677 N N . GLY A 1 90 ? 10.428 6.178 0.463 1.00 36.00 90 GLY A N 1
ATOM 678 C CA . GLY A 1 90 ? 10.094 6.098 1.878 1.00 36.00 90 GLY A CA 1
ATOM 679 C C . GLY A 1 90 ? 9.490 4.754 2.283 1.00 36.00 90 GLY A C 1
ATOM 680 O O . GLY A 1 90 ? 8.334 4.456 1.996 1.00 36.00 90 GLY A O 1
ATOM 681 N N . ALA A 1 91 ? 10.243 3.990 3.072 1.00 36.38 91 ALA A N 1
ATOM 682 C CA . ALA A 1 91 ? 9.640 3.422 4.264 1.00 36.38 91 ALA A CA 1
ATOM 683 C C . ALA A 1 91 ? 9.138 4.625 5.065 1.00 36.38 91 ALA A C 1
ATOM 685 O O . ALA A 1 91 ? 9.974 5.364 5.573 1.00 36.38 91 ALA A O 1
ATOM 686 N N . VAL A 1 92 ? 7.824 4.884 5.021 1.00 38.06 92 VAL A N 1
ATOM 687 C CA . VAL A 1 92 ? 7.095 5.963 5.718 1.00 38.06 92 VAL A CA 1
ATOM 688 C C . VAL A 1 92 ? 8.033 6.954 6.417 1.00 38.06 92 VAL A C 1
ATOM 690 O O . VAL A 1 92 ? 8.321 6.836 7.605 1.00 38.06 92 VAL A O 1
ATOM 693 N N . THR A 1 93 ? 8.592 7.895 5.658 1.00 28.23 93 THR A N 1
ATOM 694 C CA . THR A 1 93 ? 9.379 8.990 6.227 1.00 28.23 93 THR A CA 1
ATOM 695 C C . THR A 1 93 ? 8.669 10.272 5.842 1.00 28.23 93 THR A C 1
ATOM 697 O O . THR A 1 93 ? 8.898 10.841 4.777 1.00 28.23 93 THR A O 1
ATOM 700 N N . ASN A 1 94 ? 7.759 10.703 6.717 1.00 26.72 94 ASN A N 1
ATOM 701 C CA . ASN A 1 94 ? 7.297 12.081 6.746 1.00 26.72 94 ASN A CA 1
ATOM 702 C C . ASN A 1 94 ? 8.511 12.954 7.088 1.00 26.72 94 ASN A C 1
ATOM 704 O O . ASN A 1 94 ? 8.811 13.203 8.255 1.00 26.72 94 ASN A O 1
ATOM 708 N N . HIS A 1 95 ? 9.232 13.418 6.067 1.00 27.14 95 HIS A N 1
ATOM 709 C CA . HIS A 1 95 ? 10.069 14.600 6.211 1.00 27.14 95 HIS A CA 1
ATOM 710 C C . HIS A 1 95 ? 9.130 15.806 6.329 1.00 27.14 95 HIS A C 1
ATOM 712 O O . HIS A 1 95 ? 8.809 16.473 5.349 1.00 27.14 95 HIS A O 1
ATOM 718 N N . PHE A 1 96 ? 8.667 16.075 7.551 1.00 29.09 96 PHE A N 1
ATOM 719 C CA . PHE A 1 96 ? 8.197 17.404 7.918 1.00 29.09 96 PHE A CA 1
ATOM 720 C C . PHE A 1 96 ? 9.383 18.361 7.768 1.00 29.09 96 PHE A C 1
ATOM 722 O O . PHE A 1 96 ? 10.270 18.401 8.623 1.00 29.09 96 PHE A O 1
ATOM 729 N N . ASN A 1 97 ? 9.417 19.128 6.679 1.00 25.64 97 ASN A N 1
ATOM 730 C CA . ASN A 1 97 ? 10.269 20.307 6.624 1.00 25.64 97 ASN A CA 1
ATOM 731 C C . ASN A 1 97 ? 9.731 21.329 7.631 1.00 25.64 97 ASN A C 1
ATOM 733 O O . ASN A 1 97 ? 8.689 21.949 7.431 1.00 25.64 97 ASN A O 1
ATOM 737 N N . LYS A 1 98 ? 10.467 21.471 8.733 1.00 37.94 98 LYS A N 1
ATOM 738 C CA . LYS A 1 98 ? 10.453 22.634 9.617 1.00 37.94 98 LYS A CA 1
ATOM 739 C C . LYS A 1 98 ? 11.386 23.686 9.005 1.00 37.94 98 LYS A C 1
ATOM 741 O O . LYS A 1 98 ? 12.584 23.440 9.004 1.00 37.94 98 LYS A O 1
ATOM 746 N N . THR A 1 99 ? 10.822 24.796 8.523 1.00 32.31 99 THR A N 1
ATOM 747 C CA . THR A 1 99 ? 11.317 26.202 8.457 1.00 32.31 99 THR A CA 1
ATOM 748 C C . THR A 1 99 ? 10.372 26.949 7.493 1.00 32.31 99 THR A C 1
ATOM 750 O O . THR A 1 99 ? 9.966 26.365 6.494 1.00 32.31 99 THR A O 1
ATOM 753 N N . SER A 1 100 ? 9.870 28.164 7.728 1.00 32.41 100 SER A N 1
ATOM 754 C CA . SER A 1 100 ? 10.402 29.361 8.412 1.00 32.41 100 SER A CA 1
ATOM 755 C C . SER A 1 100 ? 9.207 30.287 8.767 1.00 32.41 100 SER A C 1
ATOM 757 O O . SER A 1 100 ? 8.242 30.330 8.008 1.00 32.41 100 SER A O 1
ATOM 759 N N . ASN A 1 101 ? 9.130 30.885 9.965 1.00 33.06 101 ASN A N 1
ATOM 760 C CA . ASN A 1 101 ? 9.425 32.321 10.185 1.00 33.06 101 ASN A CA 1
ATOM 761 C C . ASN A 1 101 ? 10.493 32.938 9.282 1.00 33.06 101 ASN A C 1
ATOM 763 O O . ASN A 1 101 ? 11.599 32.360 9.229 1.00 33.06 101 ASN A O 1
#

Secondary structure (DSSP, 8-state):
------TTEEEEETTSTTS-SGGGGSSS--SEEEEES-SGGGGSPEEE----TT--HHHHHHHHHHHHHHHHTT-EEE----S-S-TTS-SS---------